Protein AF-A0A314UTE6-F1 (afdb_monomer_lite)

Foldseek 3Di:
DFPCVDPCSVVPVVVPDDDDDPDDPDPDDVVNVVVVVVVVVVVVVVVVVVVVVVVVVVVVVVVPDDVVVVVVVVVVVVD

Radius of gyration: 27.85 Å; chains: 1; bounding box: 44×35×68 Å

Sequence (79 aa):
MIPHKTKHGFATALARLKAYEGVPDAPYDKKMRMELENKRKERAQLAYERKKQLNKLRVKAEKKPRCICLICVPILCKY

Secondary structure (DSSP, 8-state):
---TTSHHIIIIIITT----SSS-SSS--HHHHHHHHHHHHHHHHHHHHHHHHHHHHHHHHHHS--TTHHHHHHHHT--

Structure (mmCIF, N/CA/C/O backbone):
data_AF-A0A314UTE6-F1
#
_entry.id   AF-A0A314UTE6-F1
#
loop_
_atom_site.group_PDB
_atom_site.id
_atom_site.type_symbol
_atom_site.label_atom_id
_atom_site.label_alt_id
_atom_site.label_comp_id
_atom_site.label_asym_id
_atom_site.label_entity_id
_atom_site.label_seq_id
_atom_site.pdbx_PDB_ins_code
_atom_site.Cartn_x
_atom_site.Cartn_y
_atom_site.Cartn_z
_atom_site.occupancy
_atom_site.B_iso_or_equiv
_atom_site.auth_seq_id
_atom_site.auth_comp_id
_atom_site.auth_asym_id
_atom_site.auth_atom_id
_atom_site.pdbx_PDB_model_num
ATOM 1 N N . MET A 1 1 ? 9.318 14.967 -28.719 1.00 81.88 1 MET A N 1
ATOM 2 C CA . MET A 1 1 ? 10.116 15.619 -29.779 1.00 81.88 1 MET A CA 1
ATOM 3 C C . MET A 1 1 ? 11.326 16.279 -29.123 1.00 81.88 1 MET A C 1
ATOM 5 O O . MET A 1 1 ? 11.132 17.223 -28.372 1.00 81.88 1 MET A O 1
ATOM 9 N N . ILE A 1 2 ? 12.540 15.749 -29.307 1.00 79.00 2 ILE A N 1
ATOM 10 C CA . ILE A 1 2 ? 13.768 16.319 -28.715 1.00 79.00 2 ILE A CA 1
ATOM 11 C C . ILE A 1 2 ? 14.511 17.118 -29.802 1.00 79.00 2 ILE A C 1
ATOM 13 O O . ILE A 1 2 ? 14.644 16.609 -30.921 1.00 79.00 2 ILE A O 1
ATOM 17 N N . PRO A 1 3 ? 15.007 18.341 -29.516 1.00 81.88 3 PRO A N 1
ATOM 18 C CA . PRO A 1 3 ? 15.797 19.130 -30.463 1.00 81.88 3 PRO A CA 1
ATOM 19 C C . PRO A 1 3 ? 17.187 18.503 -30.687 1.00 81.88 3 PRO A C 1
ATOM 21 O O . PRO A 1 3 ? 18.181 18.885 -30.074 1.00 81.88 3 PRO A O 1
ATOM 24 N N . HIS A 1 4 ? 17.250 17.532 -31.597 1.00 77.12 4 HIS A N 1
ATOM 25 C CA . HIS A 1 4 ? 18.394 16.645 -31.849 1.00 77.12 4 HIS A CA 1
ATOM 26 C C . HIS A 1 4 ? 19.574 17.290 -32.591 1.00 77.12 4 HIS A C 1
ATOM 28 O O . HIS A 1 4 ? 20.627 16.678 -32.704 1.00 77.12 4 HIS A O 1
ATOM 34 N N . LYS A 1 5 ? 19.420 18.516 -33.099 1.00 81.19 5 LYS A N 1
ATOM 35 C CA . LYS A 1 5 ? 20.498 19.232 -33.803 1.00 81.19 5 LYS A CA 1
ATOM 36 C C . LYS A 1 5 ? 21.460 19.947 -32.852 1.00 81.19 5 LYS A C 1
ATOM 38 O O . LYS A 1 5 ? 22.573 20.283 -33.237 1.00 81.19 5 LYS A O 1
ATOM 43 N N . THR A 1 6 ? 21.045 20.193 -31.608 1.00 80.94 6 THR A N 1
ATOM 44 C CA . THR A 1 6 ? 21.919 20.816 -30.605 1.00 80.94 6 THR A CA 1
ATOM 45 C C . THR A 1 6 ? 22.790 19.753 -29.940 1.00 80.94 6 THR A C 1
ATOM 47 O O . THR A 1 6 ? 22.322 18.643 -29.677 1.00 80.94 6 THR A O 1
ATOM 50 N N . LYS A 1 7 ? 24.044 20.096 -29.606 1.00 79.00 7 LYS A N 1
ATOM 51 C CA . LYS A 1 7 ? 24.959 19.194 -28.875 1.00 79.00 7 LYS A CA 1
ATOM 52 C C . LYS A 1 7 ? 24.308 18.647 -27.601 1.00 79.00 7 LYS A C 1
ATOM 54 O O . LYS A 1 7 ? 24.463 17.476 -27.280 1.00 79.00 7 LYS A O 1
ATOM 59 N N . HIS A 1 8 ? 23.526 19.483 -26.920 1.00 76.62 8 HIS A N 1
ATOM 60 C CA . HIS A 1 8 ? 22.813 19.109 -25.706 1.00 76.62 8 HIS A CA 1
ATOM 61 C C . HIS A 1 8 ? 21.664 18.121 -25.965 1.00 76.62 8 HIS A C 1
ATOM 63 O O . HIS A 1 8 ? 21.560 17.098 -25.285 1.00 76.62 8 HIS A O 1
ATOM 69 N N . GLY A 1 9 ? 20.829 18.377 -26.977 1.00 76.94 9 GLY A N 1
ATOM 70 C CA . GLY A 1 9 ? 19.723 17.484 -27.322 1.00 76.94 9 GLY A CA 1
ATOM 71 C C . GLY A 1 9 ? 20.194 16.119 -27.829 1.00 76.94 9 GLY A C 1
ATOM 72 O O . GLY A 1 9 ? 19.615 15.101 -27.453 1.00 76.94 9 GLY A O 1
ATOM 73 N N . PHE A 1 10 ? 21.277 16.080 -28.609 1.00 69.75 10 PHE A N 1
ATOM 74 C CA . PHE A 1 10 ? 21.864 14.831 -29.098 1.00 69.75 10 PHE A CA 1
ATOM 75 C C . PHE A 1 10 ? 22.608 14.057 -27.999 1.00 69.75 10 PHE A C 1
ATOM 77 O O . PHE A 1 10 ? 22.289 12.903 -27.727 1.00 69.75 10 PHE A O 1
ATOM 84 N N . ALA A 1 11 ? 23.564 14.687 -27.311 1.00 70.12 11 ALA A N 1
ATOM 85 C CA . ALA A 1 11 ? 24.456 13.970 -26.399 1.00 70.12 11 ALA A CA 1
ATOM 86 C C . ALA A 1 11 ? 23.825 13.651 -25.036 1.00 70.12 11 ALA A C 1
ATOM 88 O O . ALA A 1 11 ? 24.177 12.657 -24.411 1.00 70.12 11 ALA A O 1
ATOM 89 N N . THR A 1 12 ? 22.914 14.492 -24.539 1.00 77.69 12 THR A N 1
ATOM 90 C CA . THR A 1 12 ? 22.391 14.360 -23.172 1.00 77.69 12 THR A CA 1
ATOM 91 C C . THR A 1 12 ? 20.999 13.742 -23.137 1.00 77.69 12 THR A C 1
ATOM 93 O O . THR A 1 12 ? 20.712 12.922 -22.266 1.00 77.69 12 THR A O 1
ATOM 96 N N . ALA A 1 13 ? 20.122 14.139 -24.061 1.00 73.31 13 ALA A N 1
ATOM 97 C CA . ALA A 1 13 ? 18.728 13.710 -24.053 1.00 73.31 13 ALA A CA 1
ATOM 98 C C . ALA A 1 13 ? 18.502 12.435 -24.882 1.00 73.31 13 ALA A C 1
ATOM 100 O O . ALA A 1 13 ? 17.868 11.510 -24.379 1.00 73.31 13 ALA A O 1
ATOM 101 N N . LEU A 1 14 ? 19.065 12.333 -26.097 1.00 75.06 14 LEU A N 1
ATOM 102 C CA . LEU A 1 14 ? 18.938 11.111 -26.907 1.00 75.06 14 LEU A CA 1
ATOM 103 C C . LEU A 1 14 ? 19.754 9.938 -26.348 1.00 75.06 14 LEU A C 1
ATOM 105 O O . LEU A 1 14 ? 19.240 8.828 -26.312 1.00 75.06 14 LEU A O 1
ATOM 109 N N . ALA A 1 15 ? 20.956 10.169 -25.814 1.00 78.56 15 ALA A N 1
ATOM 110 C CA . ALA A 1 15 ? 21.759 9.096 -25.210 1.00 78.56 15 ALA A CA 1
ATOM 111 C C . ALA A 1 1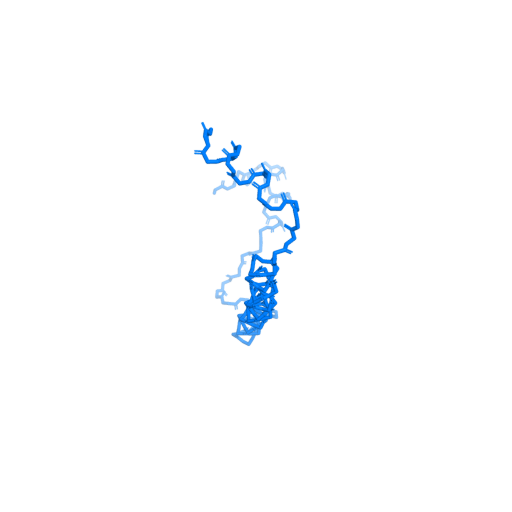5 ? 21.112 8.455 -23.962 1.00 78.56 15 ALA A C 1
ATOM 113 O O . ALA A 1 15 ? 21.432 7.325 -23.600 1.00 78.56 15 ALA A O 1
ATOM 114 N N . ARG A 1 16 ? 20.200 9.168 -23.285 1.00 78.00 16 ARG A N 1
ATOM 115 C CA . ARG A 1 16 ? 19.434 8.647 -22.137 1.00 78.00 16 ARG A CA 1
ATOM 116 C C . ARG A 1 16 ? 18.155 7.927 -22.550 1.00 78.00 16 ARG A C 1
ATOM 118 O O . ARG A 1 16 ? 17.584 7.198 -21.738 1.00 78.00 16 ARG A O 1
ATOM 125 N N . LEU A 1 17 ? 17.692 8.139 -23.779 1.00 76.00 17 LEU A N 1
ATOM 126 C CA . LEU A 1 17 ? 16.481 7.523 -24.290 1.00 76.00 17 LEU A CA 1
ATOM 127 C C . LEU A 1 17 ? 16.793 6.083 -24.707 1.00 76.00 17 LEU A C 1
ATOM 129 O O . LEU A 1 17 ? 17.447 5.839 -25.715 1.00 76.00 17 LEU A O 1
ATOM 133 N N . LYS A 1 18 ? 16.303 5.117 -23.933 1.00 71.81 18 LYS A N 1
ATOM 134 C CA . LYS A 1 18 ? 16.358 3.698 -24.295 1.00 71.81 18 LYS A CA 1
ATOM 135 C C . LYS A 1 18 ? 15.059 3.320 -25.003 1.00 71.81 18 LYS A C 1
ATOM 137 O O . LYS A 1 18 ? 14.069 3.020 -24.341 1.00 71.81 18 LYS A O 1
ATOM 142 N N . ALA A 1 19 ? 15.056 3.397 -26.331 1.00 67.75 19 ALA A N 1
ATOM 143 C CA . ALA A 1 19 ? 13.964 2.916 -27.173 1.00 67.75 19 ALA A CA 1
ATOM 144 C C . ALA A 1 19 ? 14.407 1.616 -27.854 1.00 67.75 19 ALA A C 1
ATOM 146 O O . ALA A 1 19 ? 15.474 1.573 -28.458 1.00 67.75 19 ALA A O 1
ATOM 147 N N . TYR A 1 20 ? 13.603 0.566 -27.726 1.00 65.19 20 TYR A N 1
ATOM 148 C CA . TYR A 1 20 ? 13.844 -0.744 -28.326 1.00 65.19 20 TYR A CA 1
ATOM 149 C C . TYR A 1 20 ? 12.690 -1.050 -29.287 1.00 65.19 20 TYR A C 1
ATOM 151 O O . TYR A 1 20 ? 11.549 -0.686 -28.994 1.00 65.19 20 TYR A O 1
ATOM 159 N N . GLU A 1 21 ? 12.968 -1.683 -30.427 1.00 51.66 21 GLU A N 1
ATOM 160 C CA . GLU A 1 21 ? 11.918 -2.203 -31.310 1.00 51.66 21 GLU A CA 1
ATOM 161 C C . GLU A 1 21 ? 11.390 -3.523 -30.727 1.00 51.66 21 GLU A C 1
ATOM 163 O O . GLU A 1 21 ? 12.146 -4.470 -30.530 1.00 51.66 21 GLU A O 1
ATOM 168 N N . GLY A 1 22 ? 10.097 -3.573 -30.392 1.00 67.81 22 GLY A N 1
ATOM 169 C CA . GLY A 1 22 ? 9.509 -4.697 -29.654 1.00 67.81 22 GLY A CA 1
ATOM 170 C C . GLY A 1 22 ? 9.769 -4.649 -28.140 1.00 67.81 22 GLY A C 1
ATOM 171 O O . GLY A 1 22 ? 10.079 -3.601 -27.573 1.00 67.81 22 GLY A O 1
ATOM 172 N N . VAL A 1 23 ? 9.577 -5.781 -27.449 1.00 57.62 23 VAL A N 1
ATOM 173 C CA . VAL A 1 23 ? 9.946 -5.900 -26.028 1.00 57.62 23 VAL A CA 1
ATOM 174 C C . VAL A 1 23 ? 11.462 -6.097 -25.974 1.00 57.62 23 VAL A C 1
ATOM 176 O O . VAL A 1 23 ? 11.932 -7.068 -26.556 1.00 57.62 23 VAL A O 1
ATOM 179 N N . PRO A 1 24 ? 12.234 -5.215 -25.314 1.00 66.38 24 PRO A N 1
ATOM 180 C CA . PRO A 1 24 ? 13.671 -5.410 -25.175 1.00 66.38 24 PRO A CA 1
ATOM 181 C C . PRO A 1 24 ? 13.984 -6.771 -24.562 1.00 66.38 24 PRO A C 1
ATOM 183 O O . PRO A 1 24 ? 13.450 -7.091 -23.498 1.00 66.38 24 PRO A O 1
ATOM 186 N N . ASP A 1 25 ? 14.916 -7.506 -25.166 1.00 62.03 25 ASP A N 1
ATOM 187 C CA . ASP A 1 25 ? 15.583 -8.644 -24.531 1.00 62.03 25 ASP A CA 1
ATOM 188 C C . ASP A 1 25 ? 16.518 -8.131 -23.414 1.00 62.03 25 ASP A C 1
ATOM 190 O O . ASP A 1 25 ? 17.738 -8.050 -23.552 1.00 62.03 25 ASP A O 1
ATOM 194 N N . ALA A 1 26 ? 15.916 -7.684 -22.306 1.00 58.78 26 ALA A N 1
ATOM 195 C CA . ALA A 1 26 ? 16.536 -7.356 -21.022 1.00 58.78 26 ALA A CA 1
ATOM 196 C C . ALA A 1 26 ? 15.460 -7.417 -19.899 1.00 58.78 26 ALA A C 1
ATOM 198 O O . ALA A 1 26 ? 14.275 -7.204 -20.146 1.00 58.78 26 ALA A O 1
ATOM 199 N N . PRO A 1 27 ? 15.844 -7.659 -18.634 1.00 64.88 27 PRO A N 1
ATOM 200 C CA . PRO A 1 27 ? 15.302 -8.641 -17.680 1.00 64.88 27 PRO A CA 1
ATOM 201 C C . PRO A 1 27 ? 13.940 -8.287 -17.049 1.00 64.88 27 PRO A C 1
ATOM 203 O O . PRO A 1 27 ? 13.824 -8.169 -15.831 1.00 64.88 27 PRO A O 1
ATOM 206 N N . TYR A 1 28 ? 12.886 -8.105 -17.841 1.00 60.00 28 TYR A N 1
ATOM 207 C CA . TYR A 1 28 ? 11.524 -7.922 -17.321 1.00 60.00 28 TYR A CA 1
ATOM 208 C C . TYR A 1 28 ? 10.507 -8.726 -18.127 1.00 60.00 28 TYR A C 1
ATOM 210 O O . TYR A 1 28 ? 9.578 -8.197 -18.741 1.00 60.00 28 TYR A O 1
ATOM 218 N N . ASP A 1 29 ? 10.661 -10.043 -18.042 1.00 66.69 29 ASP A N 1
ATOM 219 C CA . ASP A 1 29 ? 9.621 -11.009 -18.367 1.00 66.69 29 ASP A CA 1
ATOM 220 C C . ASP A 1 29 ? 8.320 -10.718 -17.604 1.00 66.69 29 ASP A C 1
ATOM 222 O O . ASP A 1 29 ? 8.318 -10.164 -16.499 1.00 66.69 29 ASP A O 1
ATOM 226 N N . LYS A 1 30 ? 7.188 -11.192 -18.144 1.00 63.44 30 LYS A N 1
ATOM 227 C CA . LYS A 1 30 ? 5.859 -11.200 -17.487 1.00 63.44 30 LYS A CA 1
ATOM 228 C C . LYS A 1 30 ? 5.926 -11.644 -16.013 1.00 63.44 30 LYS A C 1
ATOM 230 O O . LYS A 1 30 ? 5.156 -11.153 -15.188 1.00 63.44 30 LYS A O 1
ATOM 235 N N . LYS A 1 31 ? 6.886 -12.515 -15.686 1.00 68.75 31 LYS A N 1
ATOM 236 C CA . LYS A 1 31 ? 7.226 -12.980 -14.339 1.00 68.75 31 LYS A CA 1
ATOM 237 C C . LYS A 1 31 ? 7.521 -11.839 -13.355 1.00 68.75 31 LYS A C 1
ATOM 239 O O . LYS A 1 31 ? 6.912 -11.805 -12.293 1.00 68.75 31 LYS A O 1
ATOM 244 N N . MET A 1 32 ? 8.344 -10.854 -13.719 1.00 64.75 32 MET A N 1
ATOM 245 C CA . MET A 1 32 ? 8.687 -9.730 -12.833 1.00 64.75 32 MET A CA 1
ATOM 246 C C . MET A 1 32 ? 7.492 -8.801 -12.567 1.00 64.75 32 MET A C 1
ATOM 248 O O . MET A 1 32 ? 7.339 -8.288 -11.457 1.00 64.75 32 MET A O 1
ATOM 252 N N . ARG A 1 33 ? 6.592 -8.621 -13.549 1.00 67.50 33 ARG A N 1
ATOM 253 C CA . ARG A 1 33 ? 5.324 -7.891 -13.337 1.00 67.50 33 ARG A CA 1
ATOM 254 C C . ARG A 1 33 ? 4.410 -8.617 -12.350 1.00 67.50 33 ARG A C 1
ATOM 256 O O . ARG A 1 33 ? 3.895 -7.980 -11.434 1.00 67.50 33 ARG A O 1
ATOM 263 N N . MET A 1 34 ? 4.249 -9.931 -12.509 1.00 72.12 34 MET A N 1
ATOM 264 C CA . MET A 1 34 ? 3.459 -10.750 -11.581 1.00 72.12 34 MET A CA 1
ATOM 265 C C . MET A 1 34 ? 4.070 -10.761 -10.173 1.00 72.12 34 MET A C 1
ATOM 267 O O . MET A 1 34 ? 3.350 -10.619 -9.190 1.00 72.12 34 MET A O 1
ATOM 271 N N . GLU A 1 35 ? 5.397 -10.848 -10.051 1.00 80.06 35 GLU A N 1
ATOM 272 C CA . GLU A 1 35 ? 6.090 -10.782 -8.758 1.00 80.06 35 GLU A CA 1
ATOM 273 C C . GLU A 1 35 ? 5.901 -9.431 -8.054 1.00 80.06 35 GLU A C 1
ATOM 275 O O . GLU A 1 35 ? 5.687 -9.390 -6.840 1.00 80.06 35 GLU A O 1
ATOM 280 N N . LEU A 1 36 ? 5.944 -8.319 -8.795 1.00 79.94 36 LEU A N 1
ATOM 281 C CA . LEU A 1 36 ? 5.683 -6.991 -8.235 1.00 79.94 36 LEU A CA 1
ATOM 282 C C . LEU A 1 36 ? 4.230 -6.863 -7.750 1.00 79.94 36 LEU A C 1
ATOM 284 O O . LEU A 1 36 ? 3.978 -6.296 -6.682 1.00 79.94 36 LEU A O 1
ATOM 288 N N . GLU A 1 37 ? 3.278 -7.414 -8.505 1.00 84.06 37 GLU A N 1
ATOM 289 C CA . GLU A 1 37 ? 1.865 -7.432 -8.126 1.00 84.06 37 GLU A CA 1
ATOM 290 C C . GLU A 1 37 ? 1.618 -8.287 -6.874 1.00 84.06 37 GLU A C 1
ATOM 292 O O . GLU A 1 37 ? 0.933 -7.835 -5.949 1.00 84.06 37 GLU A O 1
ATOM 297 N N . ASN A 1 38 ? 2.225 -9.472 -6.795 1.00 88.25 38 ASN A N 1
ATOM 298 C CA . ASN A 1 38 ? 2.135 -10.353 -5.629 1.00 88.25 38 ASN A CA 1
ATOM 299 C C . ASN A 1 38 ? 2.703 -9.674 -4.377 1.00 88.25 38 ASN A C 1
ATOM 301 O O . ASN A 1 38 ? 2.002 -9.560 -3.370 1.00 88.25 38 ASN A O 1
ATOM 305 N N . LYS A 1 39 ? 3.897 -9.072 -4.473 1.00 91.06 39 LYS A N 1
ATOM 306 C CA . LYS A 1 39 ? 4.492 -8.282 -3.379 1.00 91.06 39 LYS A CA 1
ATOM 307 C C . LYS A 1 39 ? 3.594 -7.119 -2.938 1.00 91.06 39 LYS A C 1
ATOM 309 O O . LYS A 1 39 ? 3.552 -6.780 -1.753 1.00 91.06 39 LYS A O 1
ATOM 314 N N . ARG A 1 40 ? 2.854 -6.488 -3.861 1.00 91.88 40 ARG A N 1
ATOM 315 C CA . ARG A 1 40 ? 1.886 -5.428 -3.521 1.00 91.88 40 ARG A CA 1
ATOM 316 C C . ARG A 1 40 ? 0.703 -5.986 -2.730 1.00 91.88 40 ARG A C 1
ATOM 318 O O . ARG A 1 40 ? 0.309 -5.378 -1.732 1.00 91.88 40 ARG A O 1
ATOM 325 N N . LYS A 1 41 ? 0.147 -7.121 -3.164 1.00 93.38 41 LYS A N 1
ATOM 326 C CA . LYS A 1 41 ? -0.982 -7.794 -2.498 1.00 93.38 41 LYS A CA 1
ATOM 327 C C . LYS A 1 41 ? -0.601 -8.261 -1.094 1.00 93.38 41 LYS A C 1
ATOM 329 O O . LYS A 1 41 ? -1.336 -7.969 -0.154 1.00 93.38 41 LYS A O 1
ATOM 334 N N . GLU A 1 42 ? 0.573 -8.862 -0.928 1.00 94.06 42 GLU A N 1
ATOM 335 C CA . GLU A 1 42 ? 1.100 -9.283 0.378 1.00 94.06 42 GLU A CA 1
ATOM 336 C C . GLU A 1 42 ? 1.238 -8.100 1.347 1.00 94.06 42 GLU A C 1
ATOM 338 O O . GLU A 1 42 ? 0.721 -8.131 2.466 1.00 94.06 42 GLU A O 1
ATOM 343 N N . ARG A 1 43 ? 1.859 -6.995 0.908 1.00 93.19 43 ARG A N 1
ATOM 344 C CA . ARG A 1 43 ? 1.985 -5.779 1.734 1.00 93.19 43 ARG A CA 1
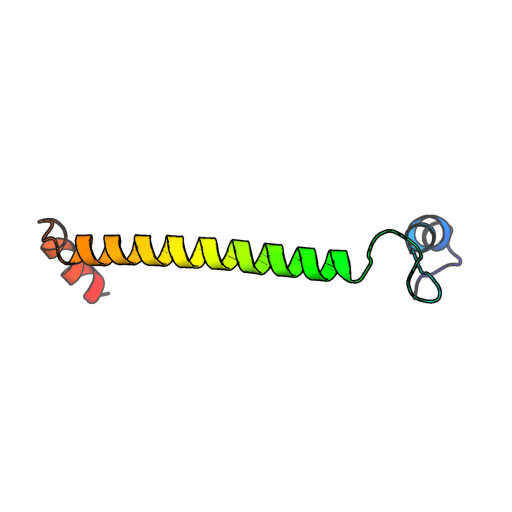ATOM 345 C C . ARG A 1 43 ? 0.624 -5.205 2.131 1.00 93.19 43 ARG A C 1
ATOM 347 O O . ARG A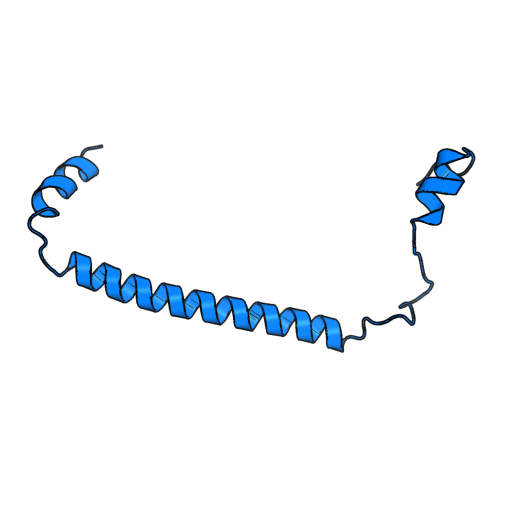 1 43 ? 0.459 -4.765 3.271 1.00 93.19 43 ARG A O 1
ATOM 354 N N . ALA A 1 44 ? -0.340 -5.211 1.210 1.00 93.69 44 ALA A N 1
ATOM 355 C CA . ALA A 1 44 ? -1.695 -4.735 1.468 1.00 93.69 44 ALA A CA 1
ATOM 356 C C . ALA A 1 44 ? -2.427 -5.616 2.495 1.00 93.69 44 ALA A C 1
ATOM 358 O O . ALA A 1 44 ? -3.031 -5.082 3.427 1.00 93.69 44 ALA A O 1
ATOM 359 N N . GLN A 1 45 ? -2.315 -6.943 2.385 1.00 95.69 45 GLN A N 1
ATOM 360 C CA . GLN A 1 45 ? -2.887 -7.885 3.352 1.00 95.69 45 GLN A CA 1
ATOM 361 C C . GLN A 1 45 ? -2.290 -7.683 4.752 1.00 95.69 45 GLN A C 1
ATOM 363 O O . GLN A 1 45 ? -3.030 -7.527 5.724 1.00 95.69 45 GLN A O 1
ATOM 368 N N . LEU A 1 46 ? -0.962 -7.557 4.860 1.00 96.31 46 LEU A N 1
ATOM 369 C CA . LEU A 1 46 ? -0.288 -7.275 6.134 1.00 96.31 46 LEU A CA 1
ATOM 370 C C . LEU A 1 46 ? -0.724 -5.937 6.750 1.00 96.31 46 LEU A C 1
ATOM 372 O O . LEU A 1 46 ? -0.800 -5.800 7.972 1.00 96.31 46 LEU A O 1
ATOM 376 N N . ALA A 1 47 ? -0.968 -4.911 5.933 1.00 96.00 47 ALA A N 1
ATOM 377 C CA . ALA A 1 47 ? -1.485 -3.631 6.416 1.00 96.00 47 ALA A CA 1
ATOM 378 C C . ALA A 1 47 ? -2.935 -3.750 6.916 1.00 96.00 47 ALA A C 1
ATOM 380 O O . ALA A 1 47 ? -3.262 -3.206 7.975 1.00 96.00 47 ALA A O 1
ATOM 381 N N . TYR A 1 48 ? -3.782 -4.485 6.192 1.00 96.38 48 TYR A N 1
ATOM 382 C CA . TYR A 1 48 ? -5.172 -4.724 6.568 1.00 96.38 48 TYR A CA 1
ATOM 383 C C . TYR A 1 48 ? -5.284 -5.470 7.904 1.00 96.38 48 TYR A C 1
ATOM 385 O O . TYR A 1 48 ? -5.972 -4.995 8.810 1.00 96.38 48 TYR A O 1
ATOM 393 N N . GLU A 1 49 ? -4.542 -6.566 8.076 1.00 96.94 49 GLU A N 1
ATOM 394 C CA . GLU A 1 49 ? -4.542 -7.340 9.324 1.00 96.94 49 GLU A CA 1
ATOM 395 C C . GLU A 1 49 ? -4.032 -6.510 10.512 1.00 96.94 49 GLU A C 1
ATOM 397 O O . GLU A 1 49 ? -4.675 -6.471 11.565 1.00 96.94 49 GLU A O 1
ATOM 402 N N . ARG A 1 50 ? -2.947 -5.738 10.337 1.00 96.94 50 ARG A N 1
ATOM 403 C CA . ARG A 1 50 ? -2.460 -4.805 11.373 1.00 96.94 50 ARG A CA 1
ATOM 404 C C . ARG A 1 50 ? -3.529 -3.783 11.771 1.00 96.94 50 ARG A C 1
ATOM 406 O O . ARG A 1 50 ? -3.758 -3.562 12.962 1.00 96.94 50 ARG A O 1
ATOM 413 N N . LYS A 1 51 ? -4.223 -3.188 10.794 1.00 95.81 51 LYS A N 1
ATOM 414 C CA . LYS A 1 51 ? -5.298 -2.210 11.040 1.00 95.81 51 LYS A CA 1
ATOM 415 C C . LYS A 1 51 ? -6.497 -2.845 11.746 1.00 95.81 51 LYS A C 1
ATOM 417 O O . LYS A 1 51 ? -7.063 -2.233 12.651 1.00 95.81 51 LYS A O 1
ATOM 422 N N . LYS A 1 52 ? -6.861 -4.075 11.384 1.00 96.94 52 LYS A N 1
ATOM 423 C CA . LYS A 1 52 ? -7.938 -4.841 12.025 1.00 96.94 52 LYS A CA 1
ATOM 424 C C . LYS A 1 52 ? -7.643 -5.098 13.504 1.00 96.94 52 LYS A C 1
ATOM 426 O O . LYS A 1 52 ? -8.503 -4.833 14.346 1.00 96.94 52 LYS A O 1
ATOM 431 N N . GLN A 1 53 ? -6.424 -5.531 13.836 1.00 95.25 53 GLN A N 1
ATOM 432 C CA . GLN A 1 53 ? -6.020 -5.727 15.234 1.00 95.25 53 GLN A CA 1
ATOM 433 C C . GLN A 1 53 ? -6.002 -4.406 16.014 1.00 95.25 53 GLN A C 1
ATOM 435 O O . GLN A 1 53 ? -6.525 -4.342 17.128 1.00 95.25 53 GLN A O 1
ATOM 440 N N . LEU A 1 54 ? -5.489 -3.329 15.411 1.00 92.62 54 LEU A N 1
ATOM 441 C CA . LEU A 1 54 ? -5.485 -2.001 16.028 1.00 92.62 54 LEU A CA 1
ATOM 442 C C . LEU A 1 54 ? -6.907 -1.504 16.324 1.00 92.62 54 LEU A C 1
ATOM 444 O O . LEU A 1 54 ? -7.175 -1.025 17.423 1.00 92.62 54 LEU A O 1
ATOM 448 N N . ASN A 1 55 ? -7.837 -1.661 15.382 1.00 94.62 55 ASN A N 1
ATOM 449 C CA . ASN A 1 55 ? -9.234 -1.275 15.576 1.00 94.62 55 ASN A CA 1
ATOM 450 C C . ASN A 1 55 ? -9.907 -2.101 16.679 1.00 94.62 55 ASN A C 1
ATOM 452 O O . ASN A 1 55 ? -10.629 -1.545 17.503 1.00 94.62 55 ASN A O 1
ATOM 456 N N . LYS A 1 56 ? -9.613 -3.404 16.767 1.00 93.75 56 LYS A N 1
ATOM 457 C CA . LYS A 1 56 ? -10.082 -4.246 17.877 1.00 93.75 56 LYS A CA 1
ATOM 458 C C . LYS A 1 56 ? -9.587 -3.724 19.230 1.00 93.75 56 LYS A C 1
ATOM 460 O O . LYS A 1 56 ? -10.348 -3.723 20.195 1.00 93.75 56 LYS A O 1
ATOM 465 N N . LEU A 1 57 ? -8.333 -3.276 19.312 1.00 89.44 57 LEU A N 1
ATOM 466 C CA . LEU A 1 57 ? -7.770 -2.674 20.526 1.00 89.44 57 LEU A CA 1
ATOM 467 C C . LEU A 1 57 ? -8.382 -1.300 20.836 1.00 89.44 57 LEU A C 1
ATOM 469 O O . LEU A 1 57 ? -8.660 -1.031 22.002 1.00 89.44 57 LEU A O 1
ATOM 473 N N . ARG A 1 58 ? -8.652 -0.471 19.819 1.00 87.12 58 ARG A N 1
ATOM 474 C CA . ARG A 1 58 ? -9.334 0.829 19.969 1.00 87.12 58 ARG A CA 1
ATOM 475 C C . ARG A 1 58 ? -10.734 0.674 20.549 1.00 87.12 58 ARG A C 1
ATOM 477 O O . ARG A 1 58 ? -11.004 1.237 21.600 1.00 87.12 58 ARG A O 1
ATOM 484 N N . VAL A 1 59 ? -11.557 -0.198 19.966 1.00 87.75 59 VAL A N 1
ATOM 485 C CA . VAL A 1 59 ? -12.914 -0.473 20.471 1.00 87.75 59 VAL A CA 1
ATOM 486 C C . VAL A 1 59 ? -12.872 -1.037 21.894 1.00 87.75 59 VAL A C 1
ATOM 488 O O . VAL A 1 59 ? -13.698 -0.691 22.734 1.00 87.75 59 VAL A O 1
ATOM 491 N N . LYS A 1 60 ? -11.889 -1.891 22.214 1.00 86.50 60 LYS A N 1
ATOM 492 C CA . LYS A 1 60 ? -11.687 -2.359 23.595 1.00 86.50 60 LYS A CA 1
ATOM 493 C C . LYS A 1 60 ? -11.289 -1.225 24.545 1.00 86.50 60 LYS A C 1
ATOM 495 O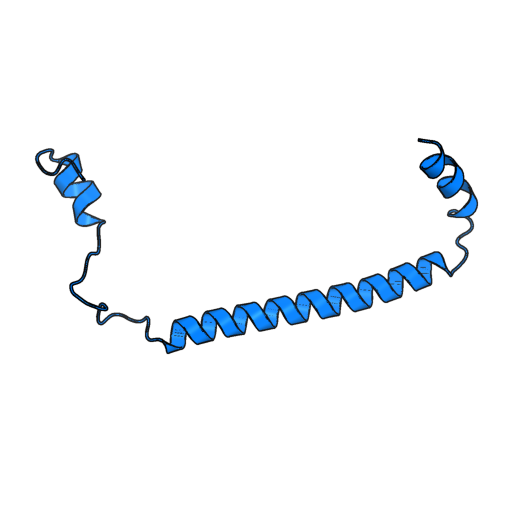 O . LYS A 1 60 ? -11.678 -1.269 25.705 1.00 86.50 60 LYS A O 1
ATOM 500 N N . ALA A 1 61 ? -10.505 -0.253 24.089 1.00 81.12 61 ALA A N 1
ATOM 501 C CA . ALA A 1 61 ? -10.085 0.896 24.885 1.00 81.12 61 ALA A CA 1
ATOM 502 C C . ALA A 1 61 ? -11.198 1.939 25.064 1.00 81.12 61 ALA A C 1
ATOM 504 O O . ALA A 1 61 ? -11.220 2.586 26.102 1.00 81.12 61 ALA A O 1
ATOM 505 N N . GLU A 1 62 ? -12.109 2.073 24.098 1.00 76.19 62 GLU A N 1
ATOM 506 C CA . GLU A 1 62 ? -13.324 2.896 24.196 1.00 76.19 62 GLU A CA 1
ATOM 507 C C . GLU A 1 62 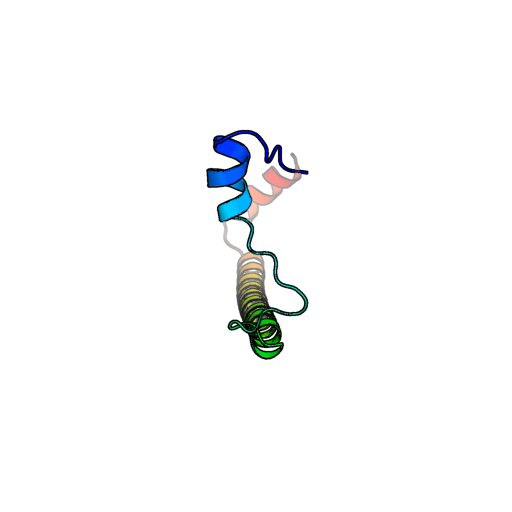? -14.346 2.275 25.154 1.00 76.19 62 GLU A C 1
ATOM 509 O O . GLU A 1 62 ? -14.915 2.964 25.994 1.00 76.19 62 GLU A O 1
ATOM 514 N N . LYS A 1 63 ? -14.555 0.954 25.062 1.00 78.94 63 LYS A N 1
ATOM 515 C CA . LYS A 1 63 ? -15.473 0.221 25.950 1.00 78.94 63 LYS A CA 1
ATOM 516 C C . LYS A 1 63 ? -14.949 0.079 27.377 1.00 78.94 63 LYS A C 1
ATOM 518 O O . LYS A 1 63 ? -15.746 -0.091 28.293 1.00 78.94 63 LYS A O 1
ATOM 523 N N . LYS A 1 64 ? -13.627 0.105 27.579 1.00 71.38 64 LYS A N 1
ATOM 524 C CA . LYS A 1 64 ? -13.043 0.216 28.920 1.00 71.38 64 LYS A CA 1
ATOM 525 C C . LYS A 1 64 ? -13.247 1.655 29.393 1.00 71.38 64 LYS A C 1
ATOM 527 O O . LYS A 1 64 ? -12.634 2.544 28.806 1.00 71.38 64 LYS A O 1
ATOM 532 N N . PRO A 1 65 ? -14.029 1.910 30.453 1.00 58.84 65 PRO A N 1
ATOM 533 C CA . PRO A 1 65 ? -14.132 3.254 30.991 1.00 58.84 65 PRO A CA 1
ATOM 534 C C . PRO A 1 65 ? -12.764 3.653 31.554 1.00 58.84 65 PRO A C 1
ATOM 536 O O . PRO A 1 65 ?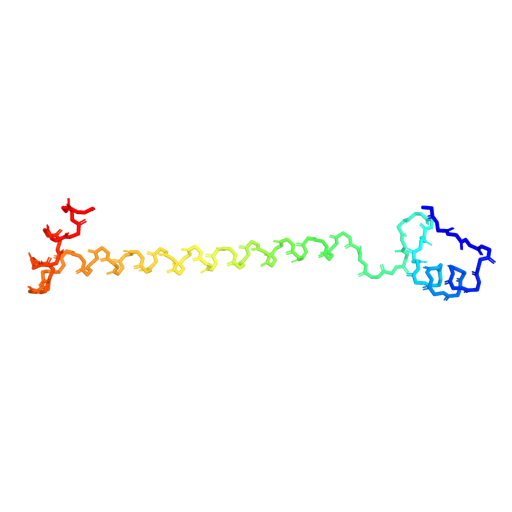 -12.361 3.219 32.630 1.00 58.84 65 PRO A O 1
ATOM 539 N N . ARG A 1 66 ? -12.013 4.467 30.806 1.00 54.78 66 ARG A N 1
ATOM 540 C CA . ARG A 1 66 ? -10.970 5.301 31.398 1.00 54.78 66 ARG A CA 1
ATOM 541 C C . ARG A 1 66 ? -11.659 6.550 31.915 1.00 54.78 66 ARG A C 1
ATOM 543 O O . ARG A 1 66 ? -12.360 7.226 31.169 1.00 54.78 66 ARG A O 1
ATOM 550 N N . CYS A 1 67 ? -11.419 6.868 33.180 1.00 44.81 67 CYS A N 1
ATOM 551 C CA . CYS A 1 67 ? -11.963 8.022 33.899 1.00 44.81 67 CYS A CA 1
ATOM 552 C C . CYS A 1 67 ? -11.763 9.359 33.141 1.00 44.81 67 CYS A C 1
ATOM 554 O O . CYS A 1 67 ? -12.513 10.304 33.335 1.00 44.81 67 CYS A O 1
ATOM 556 N N . ILE A 1 68 ? -10.787 9.412 32.227 1.00 55.22 68 ILE A N 1
ATOM 557 C CA . ILE A 1 68 ? -10.461 10.542 31.342 1.00 55.22 68 ILE A CA 1
ATOM 558 C C . ILE A 1 68 ? -11.463 10.755 30.188 1.00 55.22 68 ILE A C 1
ATOM 560 O O . ILE A 1 68 ? -11.674 11.888 29.761 1.00 55.22 68 ILE A O 1
ATOM 564 N N . CYS A 1 69 ? -12.115 9.705 29.676 1.00 51.31 69 CYS A N 1
ATOM 565 C CA . CYS A 1 69 ? -12.969 9.797 28.482 1.00 51.31 69 CYS A CA 1
ATOM 566 C C . CYS A 1 69 ? -14.268 10.580 28.733 1.00 51.31 69 CYS A C 1
ATOM 568 O O . CYS A 1 69 ? -14.753 11.266 27.838 1.00 51.31 69 CYS A O 1
ATOM 570 N N . LEU A 1 70 ? -14.806 10.515 29.954 1.00 53.16 70 LEU A N 1
ATOM 571 C CA . LEU A 1 70 ? -16.041 11.213 30.330 1.00 53.16 70 LEU A CA 1
ATOM 572 C C . LEU A 1 70 ? -15.873 12.741 30.359 1.00 53.16 70 LEU A C 1
ATOM 574 O O . LEU A 1 70 ? -16.850 13.461 30.192 1.00 53.16 70 LEU A O 1
ATOM 578 N N . ILE A 1 71 ? -14.641 13.236 30.517 1.00 57.84 71 ILE A N 1
ATOM 579 C CA . ILE A 1 71 ? -14.343 14.672 30.609 1.00 57.84 71 ILE A CA 1
ATOM 580 C C . ILE A 1 71 ? -14.106 15.277 29.211 1.00 57.84 71 ILE A C 1
ATOM 582 O O . ILE A 1 71 ? -14.520 16.401 28.948 1.00 57.84 71 ILE A O 1
ATOM 586 N N . CYS A 1 72 ? -13.484 14.537 28.283 1.00 51.59 72 CYS A N 1
ATOM 587 C CA . CYS A 1 72 ? -13.070 15.083 26.980 1.00 51.59 72 CYS A CA 1
ATOM 588 C C . CYS A 1 72 ? -14.118 14.965 25.856 1.00 51.59 72 CYS A C 1
ATOM 590 O O . CYS A 1 72 ? -14.155 15.822 24.974 1.00 51.59 72 CYS A O 1
ATOM 592 N N . VAL A 1 73 ? -14.980 13.940 25.865 1.00 55.84 73 VAL A N 1
ATOM 593 C CA . VAL A 1 73 ? -16.011 13.744 24.822 1.00 55.84 73 VAL A CA 1
ATOM 594 C C . VAL A 1 73 ? -17.041 14.889 24.748 1.00 55.84 73 VAL A C 1
ATOM 596 O O . VAL A 1 73 ? -17.328 15.328 23.634 1.00 55.84 73 VAL A O 1
ATOM 599 N N . PRO A 1 74 ? -17.561 15.458 25.859 1.00 55.97 74 PRO A N 1
ATOM 600 C CA . PRO A 1 74 ? -18.500 16.579 25.758 1.00 55.97 74 PRO A CA 1
ATOM 601 C C . PRO A 1 74 ? -17.861 17.886 25.254 1.00 55.97 74 PRO A C 1
ATOM 603 O O . PRO A 1 74 ? -18.586 18.759 24.783 1.00 55.97 74 PRO A O 1
ATOM 606 N N . ILE A 1 75 ? -16.530 18.028 25.322 1.00 55.41 75 ILE A N 1
ATOM 607 C CA . ILE A 1 75 ? -15.805 19.202 24.806 1.00 55.41 75 ILE A CA 1
ATOM 608 C C . ILE A 1 75 ? -15.625 19.095 23.283 1.00 55.41 75 ILE A C 1
ATOM 610 O O . ILE A 1 75 ? -15.818 20.079 22.582 1.00 55.41 75 ILE A O 1
ATOM 614 N N . LEU A 1 76 ? -15.327 17.904 22.752 1.00 54.03 76 LEU A N 1
ATOM 615 C CA . LEU A 1 76 ? -15.112 17.681 21.312 1.00 54.03 76 LEU A CA 1
ATOM 616 C C . LEU A 1 76 ? -16.399 17.568 20.476 1.00 54.03 76 LEU A C 1
ATOM 618 O O . LEU A 1 76 ? -16.334 17.760 19.273 1.00 54.03 76 LEU A O 1
ATOM 622 N N . CYS A 1 77 ? -17.557 17.276 21.078 1.00 44.81 77 CYS A N 1
ATOM 623 C CA . CYS A 1 77 ? -18.852 17.289 20.373 1.00 44.81 77 CYS A CA 1
ATOM 624 C C . CYS A 1 77 ? -19.541 18.667 20.350 1.00 44.81 77 CYS A C 1
ATOM 626 O O . CYS A 1 77 ? -20.606 18.791 19.749 1.00 44.81 77 CYS A O 1
ATOM 628 N N . LYS A 1 78 ? -18.984 19.679 21.030 1.00 47.47 78 LYS A N 1
ATOM 629 C CA . LYS A 1 78 ? -19.512 21.056 21.045 1.00 47.47 78 LYS A CA 1
ATOM 630 C C . LYS A 1 78 ? -18.796 22.013 20.079 1.00 47.47 78 LYS A C 1
ATOM 632 O O . LYS A 1 78 ? -19.260 23.143 19.952 1.00 47.47 78 LYS A O 1
ATOM 637 N N . TYR A 1 79 ? -17.720 21.578 19.420 1.00 45.00 79 TYR A N 1
ATOM 638 C CA . TYR A 1 79 ? -16.977 22.342 18.409 1.00 45.00 79 TYR A CA 1
ATOM 639 C C . TYR A 1 79 ? -16.972 21.615 17.068 1.00 45.00 79 TYR A C 1
ATOM 641 O O . TYR A 1 79 ? -16.868 20.368 17.085 1.00 45.00 79 TYR A O 1
#

pLDDT: mean 74.58, std 15.35, range [44.81, 96.94]

Organism: NCBI:txid2094558